Protein AF-A0A2X1INP2-F1 (afdb_monomer)

Mean predicted aligned error: 8.27 Å

Solvent-accessible surface area (backbone atoms only — not comparable to full-atom values): 5046 Å² total; per-residue (Å²): 128,54,66,61,99,57,100,52,99,64,42,75,62,70,69,31,62,72,22,57,70,63,68,45,69,48,77,36,46,44,55,67,53,54,54,60,48,56,74,68,69,78,69,66,47,34,58,39,54,29,74,49,73,78,33,78,90,81,68,35,45,67,85,76,28,47,55,62,62,50,54,69,64,55,53,71,66,72,75,75,118

Structure (mmCIF, N/CA/C/O backbone):
data_AF-A0A2X1INP2-F1
#
_entry.id   AF-A0A2X1INP2-F1
#
loop_
_atom_site.group_PDB
_atom_site.id
_atom_site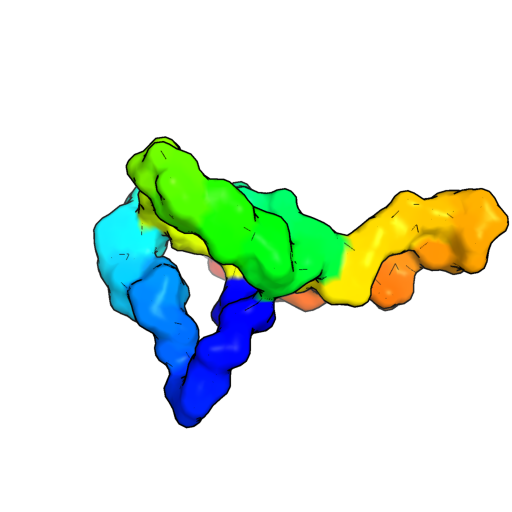.type_symbol
_atom_site.label_atom_id
_atom_si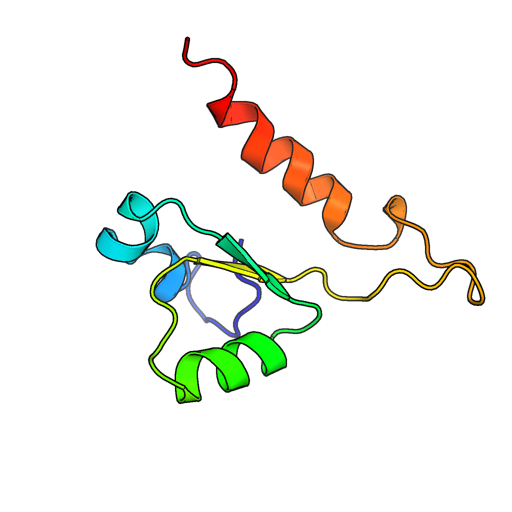te.label_alt_id
_atom_site.label_comp_id
_atom_site.label_asym_id
_atom_site.label_entity_id
_atom_site.label_seq_id
_atom_site.pdbx_PDB_ins_code
_atom_site.Cartn_x
_atom_site.Cartn_y
_atom_site.Cartn_z
_atom_site.occupancy
_atom_site.B_iso_or_equiv
_atom_site.auth_seq_id
_atom_site.auth_comp_id
_atom_site.auth_asym_id
_atom_site.auth_atom_id
_atom_site.pdbx_PDB_model_num
ATOM 1 N N . MET A 1 1 ? -4.082 7.080 -3.563 1.00 56.78 1 MET A N 1
ATOM 2 C CA . MET A 1 1 ? -3.400 6.273 -2.523 1.00 56.78 1 MET A CA 1
ATOM 3 C C . MET A 1 1 ? -4.325 5.120 -2.168 1.00 56.78 1 MET A C 1
ATOM 5 O O . MET A 1 1 ? -5.514 5.363 -2.027 1.00 56.78 1 MET A O 1
ATOM 9 N N . ALA A 1 2 ? -3.748 3.918 -2.106 1.00 53.50 2 ALA A N 1
ATOM 10 C CA . ALA A 1 2 ? -4.292 2.598 -2.456 1.00 53.50 2 ALA A CA 1
ATOM 11 C C . ALA A 1 2 ? -4.783 2.459 -3.903 1.00 53.50 2 ALA A C 1
ATOM 13 O O . ALA A 1 2 ? -5.816 2.999 -4.281 1.00 53.50 2 ALA A O 1
ATOM 14 N N . ALA A 1 3 ? -4.041 1.674 -4.683 1.00 54.62 3 ALA A N 1
ATOM 15 C CA . ALA A 1 3 ? -4.541 1.058 -5.900 1.00 54.62 3 ALA A CA 1
ATOM 16 C C . ALA A 1 3 ? -5.111 -0.319 -5.544 1.00 54.62 3 ALA A C 1
ATOM 18 O O . ALA A 1 3 ? -4.517 -1.352 -5.821 1.00 54.62 3 ALA A O 1
ATOM 19 N N . THR A 1 4 ? -6.223 -0.317 -4.822 1.00 52.28 4 THR A N 1
ATOM 20 C CA . THR A 1 4 ? -7.076 -1.501 -4.696 1.00 52.28 4 THR A CA 1
ATOM 21 C C . THR A 1 4 ? -8.284 -1.288 -5.598 1.00 52.28 4 THR A C 1
ATOM 23 O O . THR A 1 4 ? -8.686 -0.141 -5.799 1.00 52.28 4 THR A O 1
ATOM 26 N N . PHE A 1 5 ? -8.840 -2.353 -6.174 1.00 58.09 5 PHE A N 1
ATOM 27 C CA . PHE A 1 5 ? -10.063 -2.255 -6.966 1.00 58.09 5 PHE A CA 1
ATOM 28 C C . PHE A 1 5 ? -11.203 -1.818 -6.042 1.00 58.09 5 PHE A C 1
ATOM 30 O O . PHE A 1 5 ? -11.689 -2.592 -5.220 1.00 58.09 5 PHE A O 1
ATOM 37 N N . THR A 1 6 ? -11.585 -0.547 -6.128 1.00 65.75 6 THR A N 1
ATOM 38 C CA . THR A 1 6 ? -12.678 0.031 -5.352 1.00 65.75 6 THR A CA 1
ATOM 39 C C . THR A 1 6 ? -13.532 0.905 -6.259 1.00 65.75 6 THR A C 1
ATOM 41 O O . THR A 1 6 ? -13.013 1.638 -7.095 1.00 65.75 6 THR A O 1
ATOM 44 N N . GLU A 1 7 ? -14.849 0.805 -6.099 1.00 68.50 7 GLU A N 1
ATOM 45 C CA . GLU A 1 7 ? -15.826 1.669 -6.776 1.00 68.50 7 GLU A CA 1
ATOM 46 C C . GLU A 1 7 ? -15.969 3.033 -6.076 1.00 68.50 7 GLU A C 1
ATOM 48 O O . GLU A 1 7 ? -16.709 3.902 -6.529 1.00 68.50 7 GLU A O 1
ATOM 53 N N . GLN A 1 8 ? -15.276 3.222 -4.950 1.00 71.50 8 GLN A N 1
ATOM 54 C CA . GLN A 1 8 ? -15.332 4.419 -4.120 1.00 71.50 8 GLN A CA 1
ATOM 55 C C . GLN A 1 8 ? -14.083 5.279 -4.338 1.00 71.50 8 GLN A C 1
ATOM 57 O O . GLN A 1 8 ? -12.997 4.762 -4.589 1.00 71.50 8 GLN A O 1
ATOM 62 N N . GLU A 1 9 ? -14.203 6.597 -4.155 1.00 73.81 9 GLU A N 1
ATOM 63 C CA . GLU A 1 9 ? -13.051 7.511 -4.248 1.00 73.81 9 GLU A CA 1
ATOM 64 C C . GLU A 1 9 ? -11.942 7.185 -3.230 1.00 73.81 9 GLU A C 1
ATOM 66 O O . GLU A 1 9 ? -10.762 7.444 -3.473 1.00 73.81 9 GLU A O 1
ATOM 71 N N . VAL A 1 10 ? -12.314 6.611 -2.079 1.00 79.50 10 VAL A N 1
ATOM 72 C CA . VAL A 1 10 ? -11.398 6.241 -0.997 1.00 79.50 10 VAL A CA 1
ATOM 73 C C . VAL A 1 10 ? -11.625 4.787 -0.610 1.00 79.50 10 VAL A C 1
ATOM 75 O O . VAL A 1 10 ? -12.731 4.384 -0.264 1.00 79.50 10 VAL A O 1
ATOM 78 N N . CYS A 1 11 ? -10.543 4.011 -0.602 1.00 83.38 11 CYS A N 1
ATOM 79 C CA . CYS A 1 11 ? -10.591 2.600 -0.258 1.00 83.38 11 CYS A CA 1
ATOM 80 C C . CYS A 1 11 ? -10.908 2.347 1.230 1.00 83.38 11 CYS A C 1
ATOM 82 O O . CYS A 1 11 ? -10.503 3.126 2.093 1.00 83.38 11 CYS A O 1
ATOM 84 N N . ASN A 1 12 ? -11.498 1.192 1.563 1.00 84.75 12 ASN A N 1
ATOM 85 C CA . ASN A 1 12 ? -11.802 0.801 2.954 1.00 84.75 12 ASN A CA 1
ATOM 86 C C . ASN A 1 12 ? -10.574 0.761 3.886 1.00 84.75 12 ASN A C 1
ATOM 88 O O . ASN A 1 12 ? -10.673 1.030 5.081 1.00 84.75 12 ASN A O 1
ATOM 92 N N . ILE A 1 13 ? -9.391 0.441 3.351 1.00 87.06 13 ILE A N 1
ATOM 93 C CA . ILE A 1 13 ? -8.133 0.455 4.118 1.00 87.06 13 ILE A CA 1
ATOM 94 C C . ILE A 1 13 ? -7.698 1.900 4.413 1.00 87.06 13 ILE A C 1
ATOM 96 O O . ILE A 1 13 ? -7.164 2.203 5.478 1.00 87.06 13 ILE A O 1
ATOM 100 N N . CYS A 1 14 ? -7.941 2.795 3.461 1.00 83.56 14 CYS A N 1
ATOM 101 C CA . CYS A 1 14 ? -7.559 4.197 3.474 1.00 83.56 14 CYS A CA 1
ATOM 102 C C . CYS A 1 14 ? -8.458 5.012 4.401 1.00 83.56 14 CYS A C 1
ATOM 104 O O . CYS A 1 14 ? -7.969 5.915 5.081 1.00 83.56 14 CYS A O 1
ATOM 106 N N . SER A 1 15 ? -9.756 4.696 4.414 1.00 86.06 15 SER A N 1
ATOM 107 C CA . SER A 1 15 ? -10.773 5.343 5.244 1.00 86.06 15 SER A CA 1
ATOM 108 C C . SER A 1 15 ? -10.749 4.869 6.697 1.00 86.06 15 SER A C 1
ATOM 110 O O . SER A 1 15 ? -11.328 5.534 7.550 1.00 86.06 15 SER A O 1
ATOM 112 N N . 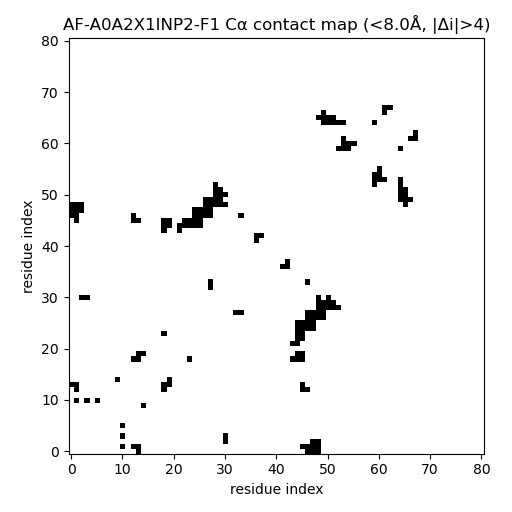ASN A 1 16 ? -10.061 3.763 7.007 1.00 88.38 16 ASN A N 1
ATOM 113 C CA . ASN A 1 16 ? -9.983 3.225 8.361 1.00 88.38 16 ASN A CA 1
ATOM 114 C C . ASN A 1 16 ? -9.135 4.127 9.292 1.00 88.38 16 ASN A C 1
ATOM 116 O O . ASN A 1 16 ? -7.910 4.186 9.121 1.00 88.38 16 ASN A O 1
ATOM 120 N N . PRO A 1 17 ? -9.733 4.761 10.323 1.00 86.94 17 PRO A N 1
ATOM 121 C CA . PRO A 1 17 ? -9.023 5.692 11.204 1.00 86.94 17 PRO A CA 1
ATOM 122 C C . PRO A 1 17 ? -7.900 5.026 12.002 1.00 86.94 17 PRO A C 1
ATOM 124 O O . PRO A 1 17 ? -6.810 5.579 12.107 1.00 86.94 17 PRO A O 1
ATOM 127 N N . ARG A 1 18 ? -8.101 3.784 12.467 1.00 89.19 18 ARG A N 1
ATOM 128 C CA . ARG A 1 18 ? -7.075 3.037 13.220 1.00 89.19 18 ARG A CA 1
ATOM 129 C C . ARG A 1 18 ? -5.815 2.815 12.383 1.00 89.19 18 ARG A C 1
ATOM 131 O O . ARG A 1 18 ? -4.700 2.899 12.888 1.00 89.19 18 ARG A O 1
ATOM 138 N N . ARG A 1 19 ? -5.990 2.567 11.080 1.00 89.44 19 ARG A N 1
ATOM 139 C CA . ARG A 1 19 ? -4.875 2.399 10.136 1.00 89.44 19 ARG A CA 1
ATOM 140 C C . ARG A 1 19 ? -4.212 3.734 9.783 1.00 89.44 19 ARG A C 1
ATOM 142 O O . ARG A 1 19 ? -3.015 3.770 9.504 1.00 89.44 19 ARG A O 1
ATOM 149 N N . GLN A 1 20 ? -4.965 4.837 9.793 1.00 83.31 20 GLN A N 1
ATOM 150 C CA . GLN A 1 20 ? -4.408 6.182 9.622 1.00 83.31 20 GLN A CA 1
ATOM 151 C C . GLN A 1 20 ? -3.547 6.600 10.821 1.00 83.31 20 GLN A C 1
ATOM 153 O O . GLN A 1 20 ? -2.452 7.126 10.610 1.00 83.31 20 GLN A O 1
ATOM 158 N N . GLU A 1 21 ? -4.019 6.334 12.039 1.00 85.25 21 GLU A N 1
ATOM 159 C CA . GLU A 1 21 ? -3.345 6.654 13.305 1.00 85.25 21 GLU A CA 1
ATOM 160 C C . GLU A 1 21 ? -2.079 5.824 13.533 1.00 85.25 21 GLU A C 1
ATOM 162 O O . GLU A 1 21 ? -1.096 6.363 14.034 1.00 85.25 21 GLU A O 1
ATOM 167 N N . ASN A 1 22 ? -2.054 4.557 13.095 1.00 88.12 22 ASN A N 1
ATOM 168 C CA . ASN A 1 22 ? -0.853 3.711 13.139 1.00 88.12 22 ASN A CA 1
ATOM 169 C C . ASN A 1 22 ? 0.350 4.401 12.451 1.00 88.12 22 ASN A C 1
ATOM 171 O O . ASN A 1 22 ? 1.489 4.323 12.903 1.00 88.12 22 ASN A O 1
ATOM 175 N N . GLY A 1 23 ? 0.108 5.122 11.353 1.00 83.12 23 GLY A N 1
ATOM 176 C CA . GLY A 1 23 ? 1.154 5.869 10.646 1.00 83.12 23 GLY A CA 1
ATOM 177 C C . GLY A 1 23 ? 2.097 5.005 9.799 1.00 83.12 23 GLY A C 1
ATOM 178 O O . GLY A 1 23 ? 2.806 5.549 8.953 1.00 83.12 23 GLY A O 1
ATOM 179 N N . GLN A 1 24 ? 2.058 3.678 9.944 1.00 89.19 24 GLN A N 1
ATOM 180 C CA . GLN A 1 24 ? 2.783 2.735 9.095 1.00 89.19 24 GLN A CA 1
ATOM 181 C C . GLN A 1 24 ? 2.205 2.663 7.677 1.00 89.19 24 GLN A C 1
ATOM 183 O O . GLN A 1 24 ? 0.984 2.657 7.469 1.00 89.19 24 GLN A O 1
ATOM 188 N N . ILE A 1 25 ? 3.101 2.570 6.693 1.00 88.00 25 ILE A N 1
ATOM 189 C CA . ILE A 1 25 ? 2.748 2.349 5.292 1.00 88.00 25 ILE A CA 1
ATOM 190 C C . ILE A 1 25 ? 3.625 1.230 4.730 1.00 88.00 25 ILE A C 1
ATOM 192 O O . ILE A 1 25 ? 4.848 1.313 4.797 1.00 88.00 25 ILE A O 1
ATOM 196 N N . CYS A 1 26 ? 2.992 0.202 4.174 1.00 89.75 26 CYS A N 1
ATOM 197 C CA . CYS A 1 26 ? 3.645 -0.869 3.439 1.00 89.75 26 CYS A CA 1
ATOM 198 C C 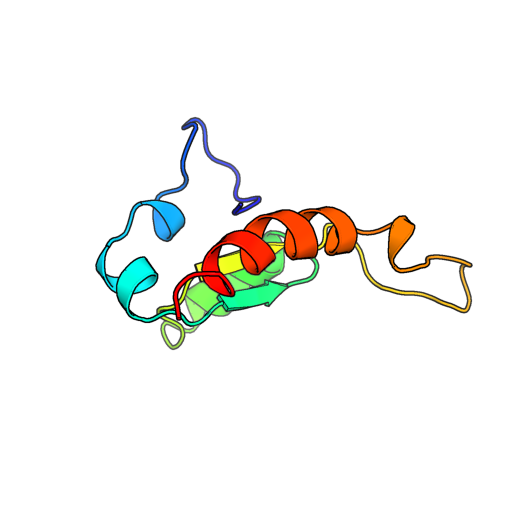. CYS A 1 26 ? 3.665 -0.509 1.950 1.00 89.75 26 CYS A C 1
ATOM 200 O O . CYS A 1 26 ? 2.621 -0.230 1.355 1.00 89.75 26 CYS A O 1
ATOM 202 N N . VAL A 1 27 ? 4.858 -0.469 1.365 1.00 87.94 27 VAL A N 1
ATOM 203 C CA . VAL A 1 27 ? 5.043 -0.226 -0.066 1.00 87.94 27 VAL A CA 1
ATOM 204 C C . VAL A 1 27 ? 5.091 -1.577 -0.768 1.00 87.94 27 VAL A C 1
ATOM 206 O O . VAL A 1 27 ? 5.870 -2.439 -0.372 1.00 87.94 27 VAL A O 1
ATOM 209 N N . VAL A 1 28 ? 4.255 -1.754 -1.783 1.00 88.44 28 VAL A N 1
ATOM 210 C CA . VAL A 1 28 ? 4.118 -2.992 -2.553 1.00 88.44 28 VAL A CA 1
ATOM 211 C C . VAL A 1 28 ? 4.224 -2.709 -4.046 1.00 88.44 28 VAL A C 1
ATOM 213 O O . VAL A 1 28 ? 3.982 -1.584 -4.490 1.00 88.44 28 VAL A O 1
ATOM 216 N N . GLU A 1 29 ? 4.574 -3.722 -4.830 1.00 86.94 29 GLU A N 1
ATOM 217 C CA . GLU A 1 29 ? 4.719 -3.586 -6.279 1.00 86.94 29 GLU A CA 1
ATOM 218 C C . GLU A 1 29 ? 3.353 -3.522 -6.967 1.00 86.94 29 GLU A C 1
ATOM 220 O O . GLU A 1 29 ? 3.093 -2.623 -7.772 1.00 86.94 29 GLU A O 1
ATOM 225 N N . SER A 1 30 ? 2.456 -4.435 -6.593 1.00 86.62 30 SER A N 1
ATOM 226 C CA . SER A 1 30 ? 1.175 -4.664 -7.248 1.00 86.62 30 SER A CA 1
ATOM 227 C C . SER A 1 30 ? 0.002 -4.720 -6.253 1.00 86.62 30 SER A C 1
ATOM 229 O O . SER A 1 30 ? 0.186 -4.945 -5.054 1.00 86.62 30 SER A O 1
ATOM 231 N N . PRO A 1 31 ? -1.250 -4.558 -6.722 1.00 85.69 31 PRO A N 1
ATOM 232 C CA . PRO A 1 31 ? -2.432 -4.750 -5.879 1.00 85.69 31 PRO A CA 1
ATOM 233 C C . PRO A 1 31 ? -2.573 -6.178 -5.327 1.00 85.69 31 PRO A C 1
ATOM 235 O O . PRO A 1 31 ? -3.168 -6.366 -4.267 1.00 85.69 31 PRO A O 1
ATOM 238 N N . ALA A 1 32 ? -2.032 -7.184 -6.026 1.00 88.25 32 ALA A N 1
ATOM 239 C CA . ALA A 1 32 ? -2.089 -8.580 -5.592 1.00 88.25 32 ALA A CA 1
ATOM 240 C C . ALA A 1 32 ? -1.302 -8.804 -4.290 1.00 88.25 32 ALA A C 1
ATOM 242 O O . ALA A 1 32 ? -1.735 -9.566 -3.423 1.00 88.25 32 ALA A O 1
ATOM 243 N N . ASP A 1 33 ? -0.208 -8.065 -4.107 1.00 89.38 33 ASP A N 1
ATOM 244 C CA . ASP A 1 33 ? 0.615 -8.124 -2.898 1.00 89.38 33 ASP A CA 1
ATOM 245 C C . ASP A 1 33 ? -0.152 -7.641 -1.661 1.00 89.38 33 ASP A C 1
ATOM 247 O O . ASP A 1 33 ? 0.012 -8.190 -0.573 1.00 89.38 33 ASP A O 1
ATOM 251 N N . ILE A 1 34 ? -1.056 -6.662 -1.821 1.00 89.00 34 ILE A N 1
ATOM 252 C CA . ILE A 1 34 ? -1.941 -6.213 -0.732 1.00 89.00 34 ILE A CA 1
ATOM 253 C C . ILE A 1 34 ? -2.788 -7.386 -0.243 1.00 89.00 34 ILE A C 1
ATOM 255 O O . ILE A 1 34 ? -2.905 -7.606 0.962 1.00 89.00 34 ILE A O 1
ATOM 259 N N . TYR A 1 35 ? -3.378 -8.139 -1.173 1.00 89.12 35 TYR A N 1
ATOM 260 C CA . TYR A 1 35 ? -4.222 -9.276 -0.826 1.00 89.12 35 TYR A CA 1
ATOM 261 C C . TYR A 1 35 ? -3.417 -10.352 -0.095 1.00 89.12 35 TYR A C 1
ATOM 263 O O . TYR A 1 35 ? -3.855 -10.829 0.949 1.00 89.12 35 TYR A O 1
ATOM 271 N N . ALA A 1 36 ? -2.220 -10.678 -0.589 1.00 91.31 36 ALA A N 1
ATOM 272 C CA . ALA A 1 36 ? -1.336 -11.648 0.050 1.00 91.31 36 ALA A CA 1
ATOM 273 C C . ALA A 1 36 ? -0.979 -11.250 1.494 1.00 91.31 36 ALA A C 1
ATOM 275 O O . ALA A 1 36 ? -1.014 -12.091 2.391 1.00 91.31 36 ALA A O 1
ATOM 276 N N . ILE A 1 37 ? -0.695 -9.968 1.744 1.00 91.81 37 ILE A N 1
ATOM 277 C CA . ILE A 1 37 ? -0.379 -9.470 3.089 1.00 91.81 37 ILE A CA 1
ATOM 278 C C . ILE A 1 37 ? -1.623 -9.463 3.985 1.00 91.81 37 ILE A C 1
ATOM 280 O O . ILE A 1 37 ? -1.544 -9.915 5.128 1.00 91.81 37 ILE A O 1
ATOM 284 N N . GLU A 1 38 ? -2.781 -9.010 3.499 1.00 90.38 38 GLU A N 1
ATOM 285 C CA . GLU A 1 38 ? -4.016 -9.000 4.299 1.00 90.38 38 GLU A CA 1
ATOM 286 C C . GLU A 1 38 ? -4.453 -10.420 4.702 1.00 90.38 38 GLU A C 1
ATOM 288 O O . GLU A 1 38 ? -4.932 -10.597 5.821 1.00 90.38 38 GLU A O 1
ATOM 293 N N . GLN A 1 39 ? -4.207 -11.445 3.870 1.00 91.75 39 GLN A N 1
ATOM 294 C CA . GLN A 1 39 ? -4.460 -12.854 4.226 1.00 91.75 39 GLN A CA 1
ATOM 295 C C . GLN A 1 39 ? -3.664 -13.318 5.454 1.00 91.75 39 GLN A C 1
ATOM 297 O O . GLN A 1 39 ? -4.115 -14.201 6.179 1.00 91.75 39 GLN A O 1
ATOM 302 N N . THR A 1 40 ? -2.502 -12.718 5.729 1.00 93.06 40 THR A N 1
ATOM 303 C CA . THR A 1 40 ? -1.728 -13.050 6.935 1.00 93.06 40 THR A CA 1
ATOM 304 C C . THR A 1 40 ? -2.373 -12.518 8.216 1.00 93.06 40 THR A C 1
ATOM 306 O O . THR A 1 40 ? -2.088 -13.030 9.296 1.00 93.06 40 THR A O 1
ATOM 309 N N . GLY A 1 41 ? -3.196 -11.466 8.124 1.00 90.62 41 GLY A N 1
ATOM 310 C CA . GLY A 1 41 ? -3.784 -10.772 9.272 1.00 90.62 41 GLY A CA 1
ATOM 311 C C . GLY A 1 41 ? -2.782 -10.033 10.173 1.00 90.62 41 GLY A C 1
ATOM 312 O O . GLY A 1 41 ? -3.177 -9.526 11.221 1.00 90.62 41 GLY A O 1
ATOM 313 N N . GLN A 1 42 ? -1.497 -9.957 9.801 1.00 91.62 42 GLN A N 1
ATOM 314 C CA . GLN A 1 42 ? -0.435 -9.415 10.663 1.00 91.62 42 GLN A CA 1
ATOM 315 C C . GLN A 1 42 ? -0.165 -7.921 10.454 1.00 91.62 42 GLN A C 1
ATOM 317 O O . GLN A 1 42 ? 0.487 -7.293 11.288 1.00 91.62 42 GLN A O 1
ATOM 322 N N . PHE A 1 43 ? -0.660 -7.329 9.364 1.00 91.62 43 PHE A N 1
ATOM 323 C CA . PHE A 1 43 ? -0.416 -5.926 9.047 1.00 91.62 43 PHE A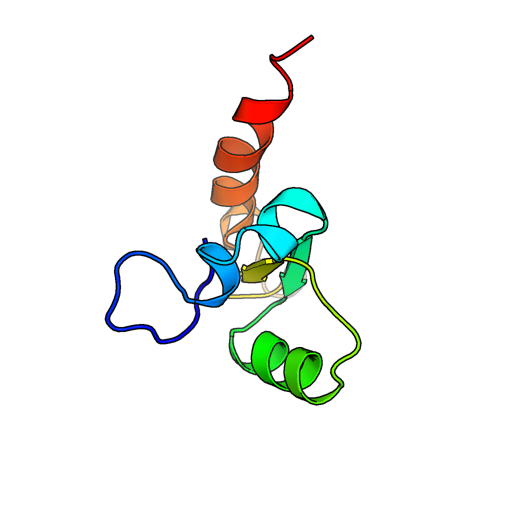 CA 1
ATOM 324 C C . PHE A 1 43 ? -1.676 -5.071 9.191 1.00 91.62 43 PHE A C 1
ATOM 326 O O . PHE A 1 43 ? -2.712 -5.326 8.581 1.00 91.62 43 PHE A O 1
ATOM 333 N N . SER A 1 44 ? -1.567 -4.003 9.980 1.00 90.00 44 SER A N 1
ATOM 334 C CA . SER A 1 44 ? -2.664 -3.078 10.289 1.00 90.00 44 SER A CA 1
ATOM 335 C C . SER A 1 44 ? -2.390 -1.641 9.828 1.00 90.00 44 SER A C 1
ATOM 337 O O . SER A 1 44 ? -3.070 -0.709 10.255 1.00 90.00 44 SER A O 1
ATOM 339 N N . GLY A 1 45 ? -1.394 -1.430 8.966 1.00 90.25 45 GLY A N 1
ATOM 340 C CA . GLY A 1 45 ? -1.097 -0.124 8.373 1.00 90.25 45 GLY A CA 1
ATOM 341 C C . GLY A 1 45 ? -1.852 0.125 7.064 1.00 90.25 45 GLY A C 1
ATOM 342 O O . GLY A 1 45 ? -2.808 -0.580 6.721 1.00 90.25 45 GLY A O 1
ATOM 343 N N . ARG A 1 46 ? -1.411 1.146 6.321 1.00 89.25 46 ARG A N 1
ATOM 344 C CA . ARG A 1 46 ? -1.894 1.465 4.963 1.00 89.25 46 ARG A CA 1
ATOM 345 C C . ARG A 1 46 ? -0.939 0.923 3.900 1.00 89.25 46 ARG A C 1
ATOM 347 O O . ARG A 1 46 ? 0.204 0.613 4.210 1.00 89.25 46 ARG A O 1
ATOM 354 N N . TYR A 1 47 ? -1.388 0.873 2.648 1.00 88.62 47 TYR A N 1
ATOM 355 C CA . TYR A 1 47 ? -0.571 0.401 1.527 1.00 88.62 47 TYR A CA 1
ATOM 356 C C . TYR A 1 47 ? -0.317 1.490 0.491 1.00 88.62 47 TYR A C 1
ATOM 358 O O . TYR A 1 47 ? -1.150 2.375 0.260 1.00 88.62 47 TYR A O 1
ATOM 366 N N . PHE A 1 48 ? 0.829 1.387 -0.167 1.00 86.19 48 PHE A N 1
ATOM 367 C CA . PHE A 1 48 ? 1.183 2.172 -1.334 1.00 86.19 48 PHE A CA 1
ATOM 368 C C . PHE A 1 48 ? 1.662 1.245 -2.440 1.00 86.19 48 PHE A C 1
ATOM 370 O O . PHE A 1 48 ? 2.578 0.465 -2.223 1.00 86.19 48 PHE A O 1
ATOM 377 N N . VAL A 1 49 ? 1.022 1.326 -3.602 1.00 85.12 49 VAL A N 1
ATOM 378 C CA . VAL A 1 49 ? 1.313 0.452 -4.74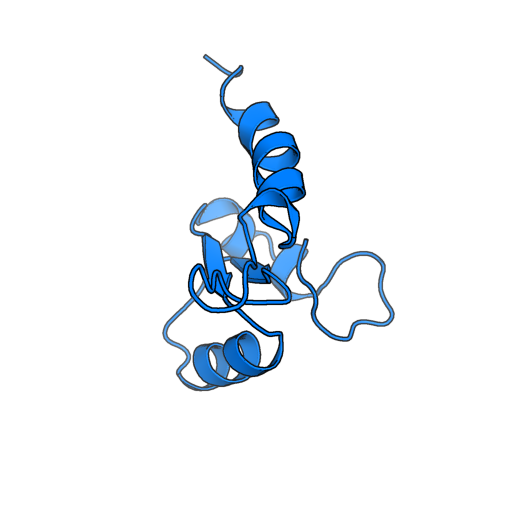0 1.00 85.12 49 VAL A CA 1
ATOM 379 C C . VAL A 1 49 ? 2.167 1.226 -5.732 1.00 85.12 49 VAL A C 1
ATOM 381 O O . VAL A 1 49 ? 1.774 2.322 -6.136 1.00 85.12 49 VAL A O 1
ATOM 384 N N . LEU A 1 50 ? 3.319 0.670 -6.100 1.00 82.94 50 LEU A N 1
ATOM 385 C CA . LEU A 1 50 ? 4.268 1.278 -7.034 1.00 82.94 50 LEU A CA 1
ATOM 386 C C . LEU A 1 50 ? 3.834 1.148 -8.499 1.00 82.94 50 LEU A C 1
ATOM 388 O O . LEU A 1 50 ? 4.233 1.982 -9.309 1.00 82.94 50 LEU A O 1
ATOM 392 N N . MET A 1 51 ? 2.985 0.160 -8.809 1.00 76.81 51 MET A N 1
ATOM 393 C CA . MET A 1 51 ? 2.553 -0.198 -10.167 1.00 76.81 51 MET A CA 1
ATOM 394 C C . MET A 1 51 ? 3.724 -0.571 -11.084 1.00 76.81 51 MET A C 1
ATOM 396 O O . MET A 1 51 ? 3.723 -0.250 -12.268 1.00 76.81 51 MET A O 1
ATOM 400 N N . GLY A 1 52 ? 4.723 -1.248 -10.520 1.00 77.25 52 GLY A N 1
ATOM 401 C CA . GLY A 1 52 ? 5.940 -1.662 -11.210 1.00 77.25 52 GLY A CA 1
ATOM 402 C C . GLY A 1 52 ? 7.129 -1.749 -10.258 1.00 77.25 52 GLY A C 1
ATOM 403 O O . GLY A 1 52 ? 7.066 -1.282 -9.117 1.00 77.25 52 GLY A O 1
ATOM 404 N N . HIS A 1 53 ? 8.218 -2.341 -10.736 1.00 78.00 53 HIS A N 1
ATOM 405 C CA . HIS A 1 53 ? 9.478 -2.456 -10.011 1.00 78.00 53 HIS A CA 1
ATOM 406 C C . HIS A 1 53 ? 10.584 -1.674 -10.717 1.00 78.00 53 HIS A C 1
ATOM 408 O O . HIS A 1 53 ? 10.545 -1.438 -11.922 1.00 78.00 53 HIS A O 1
ATOM 414 N N . LEU A 1 54 ? 11.599 -1.290 -9.947 1.00 79.56 54 LEU A N 1
ATOM 415 C CA . LEU A 1 54 ? 12.835 -0.756 -10.505 1.00 79.56 54 LEU A CA 1
ATOM 416 C C . LEU A 1 54 ? 13.594 -1.893 -11.183 1.00 79.56 54 LEU A C 1
ATOM 418 O O . LEU A 1 54 ? 13.976 -2.855 -10.516 1.00 79.56 54 LEU A O 1
ATOM 422 N N . SER A 1 55 ? 13.864 -1.749 -12.475 1.00 78.25 55 SER A N 1
ATOM 423 C CA . SER A 1 55 ? 14.740 -2.658 -13.208 1.00 78.25 55 SER A CA 1
ATOM 424 C C . SER A 1 55 ? 15.769 -1.851 -13.992 1.00 78.25 55 SER A C 1
ATOM 426 O O . SER A 1 55 ? 15.523 -1.462 -15.134 1.00 78.25 55 SER A O 1
ATOM 428 N N . PRO A 1 56 ? 16.954 -1.595 -13.407 1.00 77.94 56 PRO A N 1
ATOM 429 C CA . PRO A 1 56 ? 18.042 -0.918 -14.108 1.00 77.94 56 PRO A CA 1
ATOM 430 C C . PRO A 1 56 ? 18.503 -1.655 -15.372 1.00 77.94 56 PRO A C 1
ATOM 432 O O . PRO A 1 56 ? 19.019 -1.024 -16.289 1.00 77.94 56 PRO A O 1
ATOM 435 N N . LEU A 1 57 ? 18.320 -2.981 -15.423 1.00 83.88 57 LEU A N 1
ATOM 436 C CA . LEU A 1 57 ? 18.650 -3.803 -16.590 1.00 83.88 57 LEU A CA 1
ATOM 437 C C . LEU A 1 57 ? 17.683 -3.557 -17.754 1.00 83.88 57 LEU A C 1
ATOM 439 O O . LEU A 1 57 ? 18.122 -3.516 -18.899 1.00 83.88 57 LEU A O 1
ATOM 443 N N . ASP A 1 58 ? 16.403 -3.330 -17.452 1.00 82.31 58 ASP A N 1
ATOM 444 C CA . ASP A 1 58 ? 15.366 -3.026 -18.446 1.00 82.31 58 ASP A CA 1
ATOM 445 C C . ASP A 1 58 ? 15.196 -1.513 -18.683 1.00 82.31 58 ASP A C 1
ATOM 447 O O . ASP A 1 58 ? 14.310 -1.088 -19.421 1.00 82.31 58 ASP A O 1
ATOM 451 N N . GLY A 1 59 ? 16.041 -0.685 -18.058 1.00 81.50 59 GLY A N 1
ATOM 452 C CA . GLY A 1 59 ? 15.986 0.774 -18.161 1.00 81.50 59 GLY A CA 1
ATOM 453 C C . GLY A 1 59 ? 14.837 1.430 -17.388 1.00 81.50 59 GLY A C 1
ATOM 454 O O . GLY A 1 59 ? 14.571 2.604 -17.614 1.00 81.50 59 GLY A O 1
ATOM 455 N N . ILE A 1 60 ? 14.176 0.705 -16.478 1.00 81.38 60 ILE A N 1
ATOM 456 C CA . ILE A 1 60 ? 13.050 1.207 -15.678 1.00 81.38 60 ILE A CA 1
ATOM 457 C C . ILE A 1 60 ? 13.595 1.927 -14.442 1.00 81.38 60 ILE A C 1
ATOM 459 O O . ILE A 1 60 ? 14.099 1.300 -13.499 1.00 81.38 60 ILE A O 1
ATOM 463 N N . GLY A 1 61 ? 13.504 3.254 -14.462 1.00 78.38 61 GLY A N 1
ATOM 464 C CA . GLY A 1 61 ? 13.965 4.145 -13.408 1.00 78.38 61 GLY A CA 1
ATOM 465 C C . GLY A 1 61 ? 12.871 4.540 -12.407 1.00 78.38 61 GLY A C 1
ATOM 466 O O . GLY A 1 61 ? 11.705 4.175 -12.540 1.00 78.38 61 GLY A O 1
ATOM 467 N N . PRO A 1 62 ? 13.229 5.312 -11.368 1.00 76.50 62 PRO A N 1
ATOM 468 C CA . PRO A 1 62 ? 12.279 5.790 -10.362 1.00 76.50 62 PRO A CA 1
ATOM 469 C C . PRO A 1 62 ? 11.227 6.755 -10.921 1.00 76.50 62 PRO A C 1
ATOM 471 O O . PRO A 1 62 ? 10.173 6.902 -10.303 1.00 76.50 62 PRO A O 1
ATOM 474 N N . ASP A 1 63 ? 11.501 7.383 -12.066 1.00 74.69 63 ASP A N 1
ATOM 475 C CA . ASP A 1 63 ? 10.549 8.246 -12.767 1.00 74.69 63 ASP A CA 1
ATOM 476 C C . ASP A 1 63 ? 9.477 7.444 -13.527 1.00 74.69 63 ASP A C 1
ATOM 478 O O . ASP A 1 63 ? 8.380 7.950 -13.761 1.00 74.69 63 ASP A O 1
ATOM 482 N N . ASP A 1 64 ? 9.765 6.178 -13.845 1.00 75.12 64 ASP A N 1
ATOM 483 C CA . ASP A 1 64 ? 8.877 5.266 -14.578 1.00 75.12 64 ASP A CA 1
ATOM 484 C C . ASP A 1 64 ? 7.908 4.503 -13.660 1.00 75.12 64 ASP A C 1
ATOM 486 O O . ASP A 1 64 ? 7.001 3.816 -14.129 1.00 75.12 64 ASP A O 1
ATOM 490 N N . ILE A 1 65 ? 8.070 4.633 -12.341 1.00 74.50 65 ILE A N 1
ATOM 49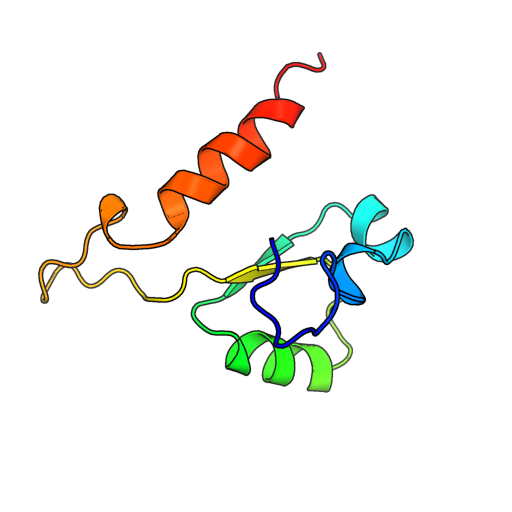1 C CA . ILE A 1 65 ? 7.193 4.031 -11.332 1.00 74.50 65 ILE A CA 1
ATOM 492 C C . ILE A 1 65 ? 6.565 5.105 -10.442 1.00 74.50 65 ILE A C 1
ATOM 494 O O . ILE A 1 65 ? 7.014 6.249 -10.381 1.00 74.50 65 ILE A O 1
ATOM 498 N N . ALA A 1 66 ? 5.520 4.753 -9.688 1.00 68.50 66 ALA A N 1
ATOM 499 C CA . ALA A 1 66 ? 4.731 5.723 -8.918 1.00 68.50 66 ALA A CA 1
ATOM 500 C C . ALA A 1 66 ? 5.475 6.402 -7.736 1.00 68.50 66 ALA A C 1
ATOM 502 O O . ALA A 1 66 ? 4.849 7.074 -6.910 1.00 68.50 66 ALA A O 1
ATOM 503 N N . LEU A 1 67 ? 6.804 6.279 -7.640 1.00 68.50 67 LEU A N 1
ATOM 504 C CA . LEU A 1 67 ? 7.639 6.921 -6.619 1.00 68.50 67 LEU A CA 1
ATOM 505 C C . LEU A 1 67 ? 7.549 8.455 -6.635 1.00 68.50 67 LEU A C 1
ATOM 507 O O . LEU A 1 67 ? 7.601 9.075 -5.571 1.00 68.50 67 LEU A O 1
ATOM 511 N N . ILE A 1 68 ? 7.353 9.090 -7.794 1.00 60.41 68 ILE A N 1
ATOM 512 C CA . ILE A 1 68 ? 7.198 10.556 -7.875 1.00 60.41 68 ILE A CA 1
ATOM 513 C C . ILE A 1 68 ? 5.966 11.036 -7.084 1.00 60.41 68 ILE A C 1
ATOM 515 O O . ILE A 1 68 ? 6.026 12.035 -6.356 1.00 60.41 68 ILE A O 1
ATOM 519 N N . VAL A 1 69 ? 4.849 10.306 -7.172 1.00 60.16 69 VAL A N 1
ATOM 520 C CA . VAL A 1 69 ? 3.594 10.651 -6.479 1.00 60.16 69 VAL A CA 1
ATOM 521 C C . VAL A 1 69 ? 3.734 10.475 -4.964 1.00 60.16 69 VAL A C 1
ATOM 523 O O . VAL A 1 69 ? 3.151 11.234 -4.187 1.00 60.16 69 VAL A O 1
ATOM 526 N N . TRP A 1 70 ? 4.551 9.518 -4.515 1.00 58.94 70 TRP A N 1
ATOM 527 C CA . TRP A 1 70 ? 4.834 9.323 -3.092 1.00 58.94 70 TRP A CA 1
ATOM 528 C C . TRP A 1 70 ? 5.448 10.571 -2.446 1.00 58.94 70 TRP A C 1
ATOM 530 O O . TRP A 1 70 ? 4.971 11.029 -1.403 1.00 58.94 70 TRP A O 1
ATOM 540 N 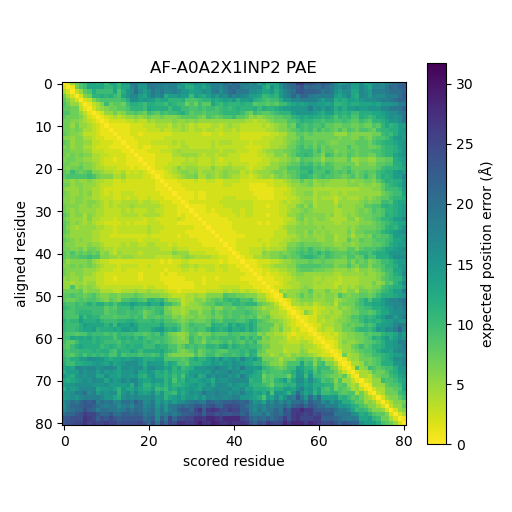N . ASN A 1 71 ? 6.472 11.155 -3.080 1.00 57.00 71 ASN A N 1
ATOM 541 C CA . ASN A 1 71 ? 7.205 12.299 -2.529 1.00 57.00 71 ASN A CA 1
ATOM 542 C C . ASN A 1 71 ? 6.301 13.514 -2.285 1.00 57.00 71 ASN A C 1
ATOM 544 O O . ASN A 1 71 ? 6.397 14.164 -1.244 1.00 57.00 71 ASN A O 1
ATOM 548 N N . SER A 1 72 ? 5.380 13.794 -3.200 1.00 54.34 72 SER A N 1
ATOM 549 C CA . SER A 1 72 ? 4.470 14.940 -3.105 1.00 54.34 72 SER A CA 1
ATOM 550 C C . SER A 1 72 ? 3.358 14.741 -2.061 1.00 54.34 72 SER A C 1
ATOM 552 O O . SER A 1 72 ? 2.926 15.705 -1.423 1.00 54.34 72 SER A O 1
ATOM 554 N N . VAL A 1 73 ? 2.934 13.499 -1.807 1.00 59.81 73 VAL A N 1
ATOM 555 C CA . VAL A 1 73 ? 1.963 13.171 -0.748 1.00 59.81 73 VAL A CA 1
ATOM 556 C C . VAL A 1 73 ? 2.615 13.179 0.640 1.00 59.81 73 VAL A C 1
ATOM 558 O O . VAL A 1 73 ? 2.014 13.670 1.598 1.00 59.81 73 VAL A O 1
ATOM 561 N N . TRP A 1 74 ? 3.849 12.682 0.768 1.00 56.47 74 TRP A N 1
ATOM 562 C CA . TRP A 1 74 ? 4.527 12.560 2.064 1.00 56.47 74 TRP A CA 1
ATOM 563 C C . TRP A 1 74 ? 5.206 13.860 2.530 1.00 56.47 74 TRP A C 1
ATOM 565 O O . TRP A 1 74 ? 5.225 14.143 3.731 1.00 56.47 74 TRP A O 1
ATOM 575 N N . GLN A 1 75 ? 5.697 14.713 1.620 1.00 52.81 75 GLN A N 1
ATOM 576 C CA . GLN A 1 75 ? 6.323 15.991 2.001 1.00 52.81 75 GLN A CA 1
ATOM 577 C C . GLN A 1 75 ? 5.370 16.952 2.733 1.00 52.81 75 GLN A C 1
ATOM 579 O O . GLN A 1 75 ? 5.825 17.728 3.574 1.00 52.81 75 GLN A O 1
ATOM 584 N N . ARG A 1 76 ? 4.049 16.841 2.531 1.00 52.84 76 ARG A N 1
ATOM 585 C CA . ARG A 1 76 ? 3.044 17.649 3.251 1.00 52.84 76 ARG A CA 1
ATOM 586 C C . ARG A 1 76 ? 3.042 17.457 4.773 1.00 52.84 76 ARG A C 1
ATOM 588 O O . ARG A 1 76 ? 2.549 18.333 5.473 1.00 52.84 76 ARG A O 1
ATOM 595 N N . LYS A 1 77 ? 3.605 16.364 5.305 1.00 50.47 77 LYS A N 1
ATOM 596 C CA . LYS A 1 77 ? 3.708 16.136 6.761 1.00 50.47 77 LYS A CA 1
ATOM 597 C C . LYS A 1 77 ? 5.049 16.540 7.381 1.00 50.47 77 LYS A C 1
ATOM 599 O O . LYS A 1 77 ? 5.146 16.564 8.602 1.00 50.47 77 LYS A O 1
ATOM 604 N N . LYS A 1 78 ? 6.068 16.899 6.588 1.00 47.84 78 LYS A N 1
ATOM 605 C CA . LYS A 1 78 ? 7.365 17.370 7.121 1.00 47.84 78 LYS A CA 1
ATOM 606 C C . LYS A 1 78 ? 7.392 18.864 7.477 1.00 47.84 78 LYS A C 1
ATOM 608 O O . LYS A 1 78 ? 8.342 19.289 8.121 1.00 47.84 78 LYS A O 1
ATOM 613 N N . SER A 1 79 ? 6.360 19.631 7.110 1.00 42.94 79 SER A N 1
ATOM 614 C CA . SER A 1 79 ? 6.237 21.067 7.424 1.00 42.94 79 SER A CA 1
ATOM 615 C C . SER A 1 79 ? 5.357 21.375 8.649 1.00 42.94 79 SER A C 1
ATOM 617 O O . SER A 1 79 ? 4.915 22.507 8.811 1.00 42.94 79 SER A O 1
ATOM 619 N N . LEU A 1 80 ? 5.093 20.379 9.499 1.00 47.34 80 LEU A N 1
ATOM 620 C CA . LEU A 1 80 ? 4.533 20.556 10.843 1.00 47.34 80 LEU A CA 1
ATOM 621 C C . LEU A 1 80 ? 5.617 20.182 11.866 1.00 47.34 80 LEU A C 1
ATOM 623 O O . LEU A 1 80 ? 5.552 19.148 12.529 1.00 47.34 80 LEU A O 1
ATOM 627 N N . LYS A 1 81 ? 6.665 21.003 11.906 1.00 44.97 81 LYS A N 1
ATOM 628 C CA . LYS A 1 81 ? 7.342 21.355 13.153 1.00 44.97 81 LYS A CA 1
ATOM 629 C C . LYS A 1 81 ? 6.880 22.751 13.527 1.00 44.97 81 LYS A C 1
ATOM 631 O O . LYS A 1 81 ? 6.709 23.550 12.580 1.00 44.97 81 LYS A O 1
#

Sequence (81 aa):
MAATFTEQEVCNICSNPRRQENGQICVVESPADIYAIEQTGQFSGRYFVLMGHLSPLDGIGPDDIALIVWNSVWQRKKSLK

Foldseek 3Di:
DDPDPDPDPADPLRPDVQQVVVVDEAEEADNVVVVVVVVVVPDNHHYDHFVHDDDVPVVCDCVNTCVVVVCVVVVVVVPPD

Radius of gyration: 13.9 Å; Cα contacts (8 Å, |Δi|>4): 91; chains: 1; bounding box: 34×34×32 Å

Secondary structure (DSSP, 8-state):
---S--SSSS-HHHH-HHHHHH--EEEESSHHHHHHHHHHT---SEEEE-SS--BTTTTB-TTSSTHHHHHHHHGGGTT--

InterPro domains:
  IPR000093 DNA recombination protein RecR [PTHR30446] (4-67)
  IPR006171 TOPRIM domain [PF13662] (23-66)
  IPR006171 TOPRIM domain [PS50880] (23-81)
  IPR023627 Recombination protein RecR [SSF111304] (4-67)

Organism: Escherichia coli (NCBI:txid562)

Nearest PDB structures (foldseek):
  4jcv-assembly1_D  TM=8.776E-01  e=4.385E-05  Deinococcus radiodurans R1 = ATCC 13939 = DSM 20539
  4o6o-assembly1_B  TM=8.785E-01  e=8.855E-05  Caldanaerobacter subterraneus subsp. tengcongensis MB4
  1vdd-assembly1_A  TM=8.650E-01  e=2.208E-04  Deinococcus radiodurans
  3ve5-assembly1_A  TM=8.541E-01  e=5.133E-04  Caldanaerobacter subterraneus subsp. tengcongensis MB4
  8ab0-assembly1_F  TM=8.008E-01  e=3.673E-03  Thermus thermophilus HB8

pLDDT: mean 76.73, std 14.24, range [42.94, 93.06]

=== Feature glossary ===
Legend for the data blocks above and below:

— What the protein is —

The amino-acid sequence is the protein's primary structure: the linear order of residues from the N-terminus to the C-terminus, written in one-letter code. Everything else here — the 3D coordinates, the secondary structure, the domain annotations — is ultimately a consequence of this string.

Functional annotations link the protein to curated databases. InterPro entries identify conserved domains and families by matching the sequence against member-database signatures (Pfam, PROSITE, CDD, …). Gene Ontology (GO) terms describe molecular function, biological process, and cellular component in a controlled vocabulary. CATH places the structure in a hierarchical fold classification (Class/Architecture/Topology/Homologous-superfamily). The organism is the source species.

— Where its atoms are —

Atomic coordinates in PDBx/mmCIF format — the same representation the Protein Data Bank distributes. Each line of the _atom_site loop places one backbone atom in Cartesian space (units: ångströms, origin: arbitrary).

The six renders are orthographic views along the three Cartesian axes in both directions. Representation (cartoon, sticks, or surface) and color scheme (sequence-rainbow or by-chain) vary across proteins so the training set covers all the common visualization conventions.

— Local backbone conformation —

Eight-state secondary structure (DSSP): H is the canonical α-helix, G the tighter 3₁₀-helix, I the wider π-helix; E/B are β-structure, T and S are turns and bends, and '-' is everything else. DSSP derives these from the pattern of main-chain N–H···O=C hydrogen bonds, not from the sequence.

Three-state secondary structure (P-SEA) collapses the eight DSSP classes into helix (a), strand (b), and coil (c). P-SEA assigns these from Cα geometry alone — distances and angles — without requiring backbone oxygens, so it works on any Cα trace.

φ (phi) and ψ (psi) are the two rotatable backbone dihedrals per residue: φ is the C(i-1)–N–Cα–C torsion, ψ is the N–Cα–C–N(i+1) torsion, both in degrees on (−180°, 180°]. α-helical residues cluster near (−60°, −45°); β-strand residues near (−120°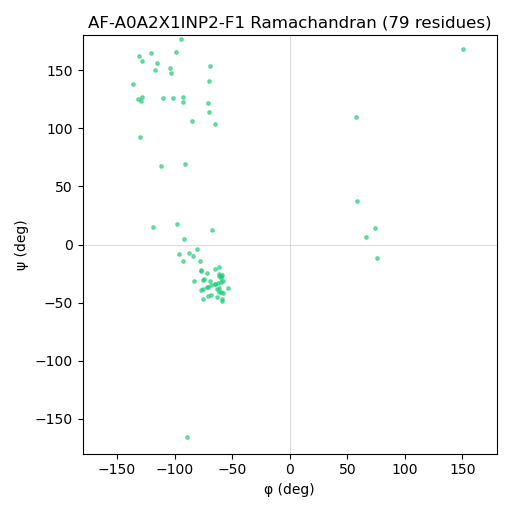, +130°). A Ramachandran plot is simply a scatter of (φ, ψ) for every residue.

— Global shape and packing —

The geometric summary reports three shape descriptors. Rg (radius of gyration) measures how spread out the Cα atoms are about their centre of mass; compact globular proteins have small Rg, elongated or unfolded ones large. Cα contacts (<8 Å, |i−j|>4) count long-range residue pairs in spatial proximity — high for tightly packed folds, near zero for rods or random coil. The bounding-box extents give the protein's footprint along x, y, z in Å.

SASA measures how much of the protein is reachable by solvent. It is computed by rolling a water-sized probe over the atomic surface and summing the exposed area (Å²). Per-residue SASA distinguishes core (buried, low SASA) from surface (exposed, high SASA) residues; total SASA is a whole-molecule size measure.

Plot images: a contact map (which residues are close in 3D, as an N×N binary image), a Ramachandran scatter (backbone torsion angles, revealing secondary-structure composition at a glance), and — for AlphaFold structures — a PAE heatmap (pairwise prediction confidence).

— Structural neighborhood —

A 3Di character summarizes, for each residue, the relative orientation of the Cα frame of its nearest spatial neighbor. Because it encodes fold topology rather than chemistry, 3Di alignments detect remote structural similarity that sequence alignment misses.

The Foldseek neighbor list gives the closest experimentally determined structures in the PDB, ranked by structural alignment. TM-score near 1 means near-identical fold; near 0.3 means only rough topology match. This is how one finds what a novel AlphaFold prediction most resembles in the solved-structure universe.

— Confidence and disorder —

For AlphaFold models, the B-factor field carries pLDDT — the model's own estimate of local accuracy on a 0–100 scale. Regions with pLDDT<50 should be treated as essentially unmodeled; they often correspond to intrinsically disordered segments.

Crystallographic B-factors measure how much each atom's electron density is smeared out, in Å². They rise in mobile loops and surface residues and fall in the buried interior. In AlphaFold models this column is repurposed to hold pLDDT instead.

Predicted Aligned Error (PAE) is an AlphaFold confidence matrix: entry (i, j) is the expected error in the position of residue j, in ångströms, when the prediction is superimposed on the true structure at residue i. Low PAE within a block of residues means that block is internally rigid and well-predicted; high PAE between two blocks means their relative placement is uncertain even if each block individually is confident.